Protein AF-A0A7K2Q823-F1 (afdb_monomer_lite)

Secondary structure (DSSP, 8-state):
-EEEEE-----SSS----TT--S---EEEEE----TT--HHHHHH-SHHHHHHHHHHHHHHHTSGGGGHHHHHHHHTSHHHHHHHHTSPPPS-EE----------SSTTSS-TT----

Structure (mmCIF, N/CA/C/O backbone):
data_AF-A0A7K2Q823-F1
#
_entry.id   AF-A0A7K2Q823-F1
#
loop_
_atom_site.group_PDB
_atom_site.id
_atom_site.type_symbol
_atom_site.label_atom_id
_atom_site.label_alt_id
_atom_site.label_comp_id
_atom_site.label_asym_id
_atom_site.label_entity_id
_atom_site.label_seq_id
_atom_site.pdbx_PDB_ins_code
_atom_site.Cartn_x
_atom_site.Cartn_y
_atom_site.Cartn_z
_atom_site.occupancy
_atom_site.B_iso_or_equiv
_atom_site.auth_seq_id
_atom_site.auth_comp_id
_atom_site.auth_asym_id
_atom_site.auth_atom_id
_atom_site.pdbx_PDB_model_num
ATOM 1 N N . LEU A 1 1 ? -5.170 -9.164 -8.664 1.00 92.94 1 LEU A N 1
ATOM 2 C CA . LEU A 1 1 ? -5.537 -8.580 -7.355 1.00 92.94 1 LEU A CA 1
ATOM 3 C C . LEU A 1 1 ? -4.420 -8.910 -6.389 1.00 92.94 1 LEU A C 1
ATOM 5 O O . LEU A 1 1 ? -4.032 -10.072 -6.340 1.00 92.94 1 LEU A O 1
ATOM 9 N N . VAL A 1 2 ? -3.917 -7.906 -5.682 1.00 96.50 2 VAL A N 1
ATOM 10 C CA . VAL A 1 2 ? -2.862 -8.023 -4.666 1.00 96.50 2 VAL A CA 1
ATOM 11 C C . VAL A 1 2 ? -3.367 -7.287 -3.427 1.00 96.50 2 VAL A C 1
ATOM 13 O O . VAL A 1 2 ? -3.884 -6.184 -3.579 1.00 96.50 2 VAL A O 1
ATOM 16 N N . ASP A 1 3 ? -3.276 -7.882 -2.242 1.00 96.94 3 ASP A N 1
ATOM 17 C CA . ASP A 1 3 ? -3.442 -7.137 -0.991 1.00 96.94 3 ASP A CA 1
ATOM 18 C C . ASP A 1 3 ? -2.132 -6.417 -0.680 1.00 96.94 3 ASP A C 1
ATOM 20 O O . ASP A 1 3 ? -1.061 -7.019 -0.748 1.00 96.94 3 ASP A O 1
ATOM 24 N N . LEU A 1 4 ? -2.221 -5.137 -0.338 1.00 97.38 4 LEU A N 1
ATOM 25 C CA . LEU A 1 4 ? -1.091 -4.341 0.120 1.00 97.38 4 LEU A CA 1
ATOM 26 C C . LEU A 1 4 ? -1.210 -4.114 1.621 1.00 97.38 4 LEU A C 1
ATOM 28 O O . LEU A 1 4 ? -2.282 -3.738 2.104 1.00 97.38 4 LEU A O 1
ATOM 32 N N . GLU A 1 5 ? -0.103 -4.301 2.335 1.00 96.56 5 GLU A N 1
ATOM 33 C CA . GLU A 1 5 ? 0.025 -3.872 3.723 1.00 96.56 5 GLU A CA 1
ATOM 34 C C . GLU A 1 5 ? 0.662 -2.481 3.818 1.00 96.56 5 GLU A C 1
ATOM 36 O O . GLU A 1 5 ? 1.597 -2.151 3.085 1.00 96.56 5 GLU A O 1
ATOM 41 N N . GLY A 1 6 ? 0.152 -1.662 4.736 1.00 92.25 6 GLY A N 1
ATOM 42 C CA . GLY A 1 6 ? 0.692 -0.352 5.081 1.00 92.25 6 GLY A CA 1
ATOM 43 C C . GLY A 1 6 ? 0.877 -0.198 6.589 1.00 92.25 6 GLY A C 1
ATOM 44 O O . GLY A 1 6 ? 0.246 -0.889 7.385 1.00 92.25 6 GLY A O 1
ATOM 45 N N . HIS A 1 7 ? 1.723 0.747 7.001 1.00 90.56 7 HIS A N 1
ATOM 46 C CA . HIS A 1 7 ? 2.039 1.001 8.415 1.00 90.56 7 HIS A CA 1
ATOM 47 C C . HIS A 1 7 ? 0.838 1.470 9.263 1.00 90.56 7 HIS A C 1
ATOM 49 O O . HIS A 1 7 ? 0.915 1.443 10.489 1.00 90.56 7 HIS A O 1
ATOM 55 N N . GLY A 1 8 ? -0.232 1.970 8.631 1.00 89.19 8 GLY A N 1
ATOM 56 C CA . GLY A 1 8 ? -1.503 2.371 9.254 1.00 89.19 8 GLY A CA 1
ATOM 57 C C . GLY A 1 8 ? -1.475 3.541 10.247 1.00 89.19 8 GLY A C 1
ATOM 58 O O . GLY A 1 8 ? -2.529 4.024 10.653 1.00 89.19 8 GLY A O 1
ATOM 59 N N . ARG A 1 9 ? -0.294 4.066 10.595 1.00 88.69 9 ARG A N 1
ATOM 60 C CA . ARG A 1 9 ? -0.106 5.301 11.383 1.00 88.69 9 ARG A CA 1
ATOM 61 C C . ARG A 1 9 ? -0.392 6.567 10.552 1.00 88.69 9 ARG A C 1
ATOM 63 O O . ARG A 1 9 ? 0.502 7.380 10.339 1.00 88.69 9 ARG A O 1
ATOM 70 N N . VAL A 1 10 ? -1.614 6.709 10.036 1.00 78.94 10 VAL A N 1
ATOM 71 C CA . VAL A 1 10 ? -2.074 7.892 9.282 1.00 78.94 10 VAL A CA 1
ATOM 72 C C . VAL A 1 10 ? -2.967 8.744 10.187 1.00 78.94 10 VAL A C 1
ATOM 74 O O . VAL A 1 10 ? -4.126 8.392 10.411 1.00 78.94 10 VAL A O 1
ATOM 77 N N . ASP A 1 11 ? -2.460 9.868 10.710 1.00 73.75 11 ASP A N 1
ATOM 78 C CA . ASP A 1 11 ? -3.302 10.800 11.472 1.00 73.75 11 ASP A CA 1
ATOM 79 C C . ASP A 1 11 ? -4.187 11.624 10.524 1.00 73.75 11 ASP A C 1
ATOM 81 O O . ASP A 1 11 ? -3.734 12.520 9.816 1.00 73.75 11 ASP A O 1
ATOM 85 N N . ARG A 1 12 ? -5.486 11.316 10.539 1.00 69.19 12 ARG A N 1
ATOM 86 C CA . ARG A 1 12 ? -6.528 12.009 9.764 1.00 69.19 12 ARG A CA 1
ATOM 87 C C . ARG A 1 12 ? -7.032 13.297 10.425 1.00 69.19 12 ARG A C 1
ATOM 89 O O . ARG A 1 12 ? -7.883 13.979 9.863 1.00 69.19 12 ARG A O 1
ATOM 96 N N . THR A 1 13 ? -6.619 13.558 11.661 1.00 73.31 13 THR A N 1
ATOM 97 C CA . THR A 1 13 ? -7.253 14.522 12.573 1.00 73.31 13 THR A CA 1
ATOM 98 C C . THR A 1 13 ? -6.322 15.631 13.050 1.00 73.31 13 THR A C 1
ATOM 100 O O . THR A 1 13 ? -6.820 16.645 13.538 1.00 73.31 13 THR A O 1
ATOM 103 N N . GLY A 1 14 ? -5.003 15.442 12.942 1.00 76.38 14 GLY A N 1
ATOM 104 C CA . GLY A 1 14 ? -3.992 16.329 13.529 1.00 76.38 14 GLY A CA 1
ATOM 105 C C . GLY A 1 14 ? -3.999 16.324 15.064 1.00 76.38 14 GLY A C 1
ATOM 106 O O . GLY A 1 14 ? -3.606 17.311 15.682 1.00 76.38 14 GLY A O 1
ATOM 107 N N . ARG A 1 15 ? -4.534 15.264 15.684 1.00 80.25 15 ARG A N 1
ATOM 108 C CA . ARG A 1 15 ? -4.775 15.149 17.136 1.00 80.25 15 ARG A CA 1
ATOM 109 C C . ARG A 1 15 ? -4.149 13.902 17.759 1.00 80.25 15 ARG A C 1
ATOM 111 O O . ARG A 1 15 ? -4.214 13.763 18.977 1.00 80.25 15 ARG A O 1
ATOM 118 N N . HIS A 1 16 ? -3.584 12.998 16.958 1.00 82.56 16 HIS A N 1
ATOM 119 C CA . HIS A 1 16 ? -3.131 11.686 17.413 1.00 82.56 16 HIS A CA 1
ATOM 120 C C . HIS A 1 16 ? -1.713 11.414 16.905 1.00 82.56 16 HIS A C 1
ATOM 122 O O . HIS A 1 16 ? -1.526 10.885 15.810 1.00 82.56 16 HIS A O 1
ATOM 128 N N . ASP A 1 17 ? -0.707 11.736 17.722 1.00 87.31 17 ASP A N 1
ATOM 129 C CA . ASP A 1 17 ? 0.659 11.283 17.460 1.00 87.31 17 ASP A CA 1
ATOM 130 C C . ASP A 1 17 ? 0.783 9.786 17.788 1.00 87.31 17 ASP A C 1
ATOM 132 O O . ASP A 1 17 ? 0.715 9.371 18.945 1.00 87.31 17 ASP A O 1
ATOM 136 N N . LEU A 1 18 ? 0.947 8.979 16.738 1.00 87.94 18 LEU A N 1
ATOM 137 C CA . LEU A 1 18 ? 1.153 7.531 16.810 1.00 87.94 18 LEU A CA 1
ATOM 138 C C . LEU A 1 18 ? 2.612 7.124 16.544 1.00 87.94 18 LEU A C 1
ATOM 140 O O . LEU A 1 18 ? 2.911 5.926 16.493 1.00 87.94 18 LEU A O 1
ATOM 144 N N . ALA A 1 19 ? 3.528 8.082 16.349 1.00 87.62 19 ALA A N 1
ATOM 145 C CA . ALA A 1 19 ? 4.899 7.822 15.903 1.00 87.62 19 ALA A CA 1
ATOM 146 C C . ALA A 1 19 ? 5.687 6.949 16.889 1.00 87.62 19 ALA A C 1
ATOM 148 O O . ALA A 1 19 ? 6.501 6.127 16.476 1.00 87.62 19 ALA A O 1
ATOM 149 N N . ARG A 1 20 ? 5.412 7.088 18.193 1.00 89.19 20 ARG A N 1
ATOM 150 C CA . ARG A 1 20 ? 6.055 6.313 19.271 1.00 89.19 20 ARG A CA 1
ATOM 151 C C . ARG A 1 20 ? 5.122 5.294 19.936 1.00 89.19 20 ARG A C 1
ATOM 153 O O . ARG A 1 20 ? 5.468 4.736 20.975 1.00 89.19 20 ARG A O 1
ATOM 160 N N . THR A 1 21 ? 3.948 5.034 19.359 1.00 90.25 21 THR A N 1
ATOM 161 C CA . THR A 1 21 ? 2.979 4.078 19.913 1.00 90.25 21 THR A CA 1
ATOM 162 C C . THR A 1 21 ? 3.271 2.662 19.420 1.00 90.25 21 THR A C 1
ATOM 164 O O . THR A 1 21 ? 3.277 2.384 18.214 1.00 90.25 21 THR A O 1
ATOM 167 N N . VAL A 1 22 ? 3.482 1.747 20.368 1.00 92.62 22 VAL A N 1
ATOM 168 C CA . VAL A 1 22 ? 3.574 0.304 20.116 1.00 92.62 22 VAL A CA 1
ATOM 169 C C . VAL A 1 22 ? 2.162 -0.277 20.046 1.00 92.62 22 VAL A C 1
ATOM 171 O O . VAL A 1 22 ? 1.327 -0.006 20.905 1.00 92.62 22 VAL A O 1
ATOM 174 N N . GLY A 1 23 ? 1.892 -1.066 19.010 1.00 91.19 23 GLY A N 1
ATOM 175 C CA . GLY A 1 23 ? 0.594 -1.682 18.753 1.00 91.19 23 GLY A CA 1
ATOM 176 C C . GLY A 1 23 ? 0.523 -2.227 17.328 1.00 91.19 23 GLY A C 1
ATOM 177 O O . GLY A 1 23 ? 1.389 -1.934 16.501 1.00 91.19 23 GLY A O 1
ATOM 178 N N . TRP A 1 24 ? -0.508 -3.017 17.030 1.00 93.44 24 TRP A N 1
ATOM 179 C CA . TRP A 1 24 ? -0.729 -3.541 15.682 1.00 93.44 24 TRP A CA 1
ATOM 180 C C . TRP A 1 24 ? -1.546 -2.534 14.861 1.00 93.44 24 TRP A C 1
ATOM 182 O O . TRP A 1 24 ? -2.772 -2.540 14.891 1.00 93.44 24 TRP A O 1
ATOM 192 N N . PHE A 1 25 ? -0.850 -1.646 14.147 1.00 92.06 25 PHE A N 1
ATOM 193 C CA . PHE A 1 25 ? -1.473 -0.595 13.329 1.00 92.06 25 PHE A CA 1
ATOM 194 C C . PHE A 1 25 ? -1.686 -0.981 11.857 1.00 92.06 25 PHE A C 1
ATOM 196 O O . PHE A 1 25 ? -2.371 -0.250 11.151 1.00 92.06 25 PHE A O 1
ATOM 203 N N . THR A 1 26 ? -1.118 -2.099 11.389 1.00 92.81 26 THR A N 1
ATOM 204 C CA . THR A 1 26 ? -1.094 -2.511 9.974 1.00 92.81 26 THR A CA 1
ATOM 205 C C . THR A 1 26 ? -2.451 -2.390 9.278 1.00 92.81 26 THR A C 1
ATOM 207 O O . THR A 1 26 ? -3.436 -3.010 9.683 1.00 92.81 26 THR A O 1
ATOM 210 N N . THR A 1 27 ? -2.488 -1.642 8.178 1.00 94.00 27 THR A N 1
ATOM 211 C CA . THR A 1 27 ? -3.627 -1.610 7.254 1.00 94.00 27 THR A CA 1
ATOM 212 C C . THR A 1 27 ? -3.425 -2.650 6.158 1.00 94.00 27 THR A C 1
ATOM 214 O O . THR A 1 27 ? -2.312 -2.821 5.680 1.00 94.00 27 THR A O 1
ATOM 217 N N . GLN A 1 28 ? -4.495 -3.326 5.732 1.00 95.56 28 GLN A N 1
ATOM 218 C CA . GLN A 1 28 ? -4.488 -4.277 4.611 1.00 95.56 28 GLN A CA 1
ATOM 219 C C . GLN A 1 28 ? -5.622 -3.915 3.650 1.00 95.56 28 GLN A C 1
ATOM 221 O O . GLN A 1 28 ? -6.771 -3.789 4.089 1.00 95.56 28 GLN A O 1
ATOM 226 N N . TYR A 1 29 ? -5.323 -3.760 2.358 1.00 95.94 29 TYR A N 1
ATOM 227 C CA . TYR A 1 29 ? -6.319 -3.393 1.348 1.00 95.94 29 TYR A CA 1
ATOM 228 C C . TYR A 1 29 ? -6.015 -3.964 -0.052 1.00 95.94 29 TYR A C 1
ATOM 230 O O . TYR A 1 29 ? -4.855 -3.996 -0.470 1.00 95.94 29 TYR A O 1
ATOM 238 N N . PRO A 1 30 ? -7.048 -4.352 -0.825 1.00 96.62 30 PRO A N 1
ATOM 239 C CA . PRO A 1 30 ? -6.871 -4.931 -2.147 1.00 96.62 30 PRO A CA 1
ATOM 240 C C . PRO A 1 30 ? -6.641 -3.857 -3.214 1.00 96.62 30 PRO A C 1
ATOM 242 O O . PRO A 1 30 ? -7.416 -2.909 -3.357 1.00 96.62 30 PRO A O 1
ATOM 245 N N . VAL A 1 31 ? -5.637 -4.070 -4.063 1.00 96.25 31 VAL A N 1
ATOM 246 C CA . VAL A 1 31 ? -5.393 -3.286 -5.277 1.00 96.25 31 VAL A CA 1
ATOM 247 C C . VAL A 1 31 ? -5.494 -4.170 -6.523 1.00 96.25 31 VAL A C 1
ATOM 249 O O . VAL A 1 31 ? -4.982 -5.294 -6.607 1.00 96.25 31 VAL A O 1
ATOM 252 N N . ARG A 1 32 ? -6.181 -3.638 -7.538 1.00 95.06 32 ARG A N 1
ATOM 253 C CA . ARG A 1 32 ? -6.116 -4.118 -8.921 1.00 95.06 32 ARG A CA 1
ATOM 254 C C . ARG A 1 32 ? -5.207 -3.180 -9.705 1.00 95.06 32 ARG A C 1
ATOM 256 O O . ARG A 1 32 ? -5.536 -2.003 -9.850 1.00 95.06 32 ARG A O 1
ATOM 263 N N . PHE A 1 33 ? -4.106 -3.723 -10.209 1.00 94.50 33 PHE A N 1
ATOM 264 C CA . PHE A 1 33 ? -3.305 -3.106 -11.260 1.00 94.50 33 PHE A CA 1
ATOM 265 C C . PHE A 1 33 ? -3.876 -3.517 -12.614 1.00 94.50 33 PHE A C 1
ATOM 267 O O . PHE A 1 33 ? -4.260 -4.678 -12.789 1.00 94.50 33 PHE A O 1
ATOM 274 N N . ASP A 1 34 ? -3.957 -2.567 -13.541 1.00 93.44 34 ASP A N 1
ATOM 275 C CA . ASP A 1 34 ? -4.287 -2.849 -14.932 1.00 93.44 34 ASP A CA 1
ATOM 276 C C . ASP A 1 34 ? -3.006 -2.847 -15.767 1.00 93.44 34 ASP A C 1
ATOM 278 O O . ASP A 1 34 ? -2.375 -1.807 -15.971 1.00 93.44 34 ASP A O 1
ATOM 282 N N . LEU A 1 35 ? -2.622 -4.044 -16.202 1.00 93.50 35 LEU A N 1
ATOM 283 C CA . LEU A 1 35 ? -1.414 -4.310 -16.977 1.00 93.50 35 LEU A CA 1
ATOM 284 C C . LEU A 1 35 ? -1.730 -4.548 -18.463 1.00 93.50 35 LEU A C 1
ATOM 286 O O . LEU A 1 35 ? -0.844 -4.934 -19.220 1.00 93.50 35 LEU A O 1
ATOM 290 N N . ALA A 1 36 ? -2.982 -4.341 -18.896 1.00 95.31 36 ALA A N 1
ATOM 291 C CA . ALA A 1 36 ? -3.355 -4.500 -20.296 1.00 95.31 36 ALA A CA 1
ATOM 292 C C . ALA A 1 36 ? -2.520 -3.573 -21.200 1.00 95.31 36 ALA A C 1
ATOM 294 O O . ALA A 1 36 ? -2.272 -2.410 -20.864 1.00 95.31 36 ALA A O 1
ATOM 295 N N . GLY A 1 37 ? -2.072 -4.106 -22.338 1.00 95.00 37 GLY A N 1
ATOM 296 C CA . GLY A 1 37 ? -1.260 -3.385 -23.321 1.00 95.00 37 GLY A CA 1
ATOM 297 C C . GLY A 1 37 ? 0.219 -3.187 -22.962 1.00 95.0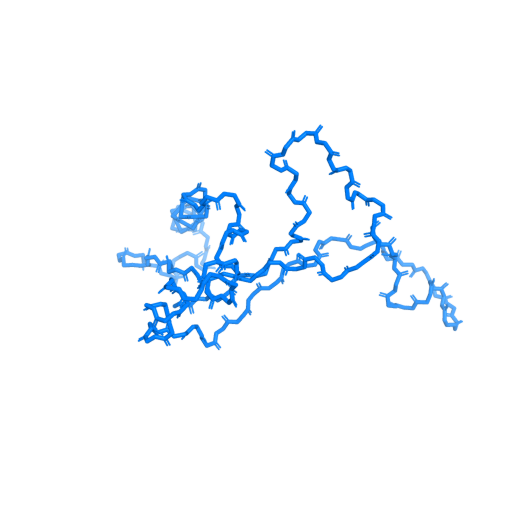0 37 GLY A C 1
ATOM 298 O O . GLY A 1 37 ? 0.935 -2.634 -23.785 1.00 95.00 37 GLY A O 1
ATOM 299 N N . LEU A 1 38 ? 0.692 -3.633 -21.790 1.00 96.38 38 LEU A N 1
ATOM 300 C CA . LEU A 1 38 ? 2.119 -3.579 -21.444 1.00 96.38 38 LEU A CA 1
ATOM 301 C C . LEU A 1 38 ? 2.877 -4.791 -21.996 1.00 96.38 38 LEU A C 1
ATOM 303 O O . LEU A 1 38 ? 2.484 -5.932 -21.747 1.00 96.38 38 LEU A O 1
ATOM 307 N N . ASP A 1 39 ? 4.017 -4.547 -22.644 1.00 96.62 39 ASP A N 1
ATOM 308 C CA . ASP A 1 39 ? 5.041 -5.574 -22.855 1.00 96.62 39 ASP A CA 1
ATOM 309 C C . ASP A 1 39 ? 5.848 -5.742 -21.555 1.00 96.62 39 ASP A C 1
ATOM 311 O O . ASP A 1 39 ? 6.769 -4.979 -21.250 1.00 96.62 39 ASP A O 1
ATOM 315 N N . LEU A 1 40 ? 5.457 -6.738 -20.757 1.00 96.81 40 LEU A N 1
ATOM 316 C CA . LEU A 1 40 ? 6.106 -7.048 -19.483 1.00 96.81 40 LEU A CA 1
ATOM 317 C C . LEU A 1 40 ? 7.520 -7.621 -19.667 1.00 96.81 40 LEU A C 1
ATOM 319 O O . LEU A 1 40 ? 8.366 -7.409 -18.798 1.00 96.81 40 LEU A O 1
ATOM 323 N N . ASP A 1 41 ? 7.803 -8.278 -20.794 1.00 97.81 41 ASP A N 1
ATOM 324 C CA . ASP A 1 41 ? 9.136 -8.804 -21.092 1.00 97.81 41 ASP A CA 1
ATOM 325 C C . ASP A 1 41 ? 10.089 -7.663 -21.480 1.00 97.81 41 ASP A C 1
ATOM 327 O O . ASP A 1 41 ? 11.258 -7.671 -21.090 1.00 97.81 41 ASP A O 1
ATOM 331 N N . ALA A 1 42 ? 9.608 -6.647 -22.206 1.00 97.94 42 ALA A N 1
ATOM 332 C CA . ALA A 1 42 ? 10.353 -5.409 -22.432 1.00 97.94 42 ALA A CA 1
ATOM 333 C C . ALA A 1 42 ? 10.552 -4.626 -21.134 1.00 97.94 42 ALA A C 1
ATOM 335 O O . ALA A 1 42 ? 11.675 -4.213 -20.857 1.00 97.94 42 ALA A O 1
ATOM 336 N N . ALA A 1 43 ? 9.518 -4.488 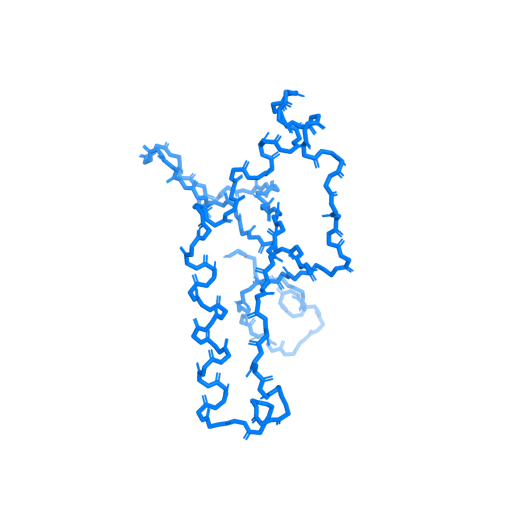-20.299 1.00 97.69 43 ALA A N 1
ATOM 337 C CA . ALA A 1 43 ? 9.647 -3.828 -19.001 1.00 97.69 43 ALA A CA 1
ATOM 338 C C . ALA A 1 43 ? 10.681 -4.525 -18.093 1.00 97.69 43 ALA A C 1
ATOM 340 O O . ALA A 1 43 ? 11.462 -3.852 -17.422 1.00 97.69 43 ALA A O 1
ATOM 341 N N . ALA A 1 44 ? 10.766 -5.860 -18.129 1.00 97.44 44 ALA A N 1
ATOM 342 C CA . ALA A 1 44 ? 11.799 -6.624 -17.423 1.00 97.44 44 ALA A CA 1
ATOM 343 C C . ALA A 1 44 ? 13.229 -6.370 -17.950 1.00 97.44 44 ALA A C 1
ATOM 345 O O . ALA A 1 44 ? 14.194 -6.552 -17.209 1.00 97.44 44 ALA A O 1
ATOM 346 N N . ARG A 1 45 ? 13.380 -5.916 -19.204 1.00 97.94 45 ARG A N 1
ATOM 347 C CA . ARG A 1 45 ? 14.658 -5.481 -19.801 1.00 97.94 45 ARG A CA 1
ATOM 348 C C . ARG A 1 45 ? 14.977 -3.996 -19.554 1.00 97.94 45 ARG A C 1
ATOM 350 O O . ARG A 1 45 ? 16.082 -3.563 -19.873 1.00 97.94 45 ARG A O 1
ATOM 357 N N . GLY A 1 46 ? 14.055 -3.226 -18.970 1.00 97.00 46 GLY A N 1
ATOM 358 C CA . GLY A 1 46 ? 14.225 -1.802 -18.667 1.00 97.00 46 GLY A CA 1
ATOM 359 C C . GLY A 1 46 ? 13.743 -0.853 -19.774 1.00 97.00 46 GLY A C 1
ATOM 360 O O . GLY A 1 46 ? 12.914 -1.205 -20.610 1.00 97.00 46 GLY A O 1
ATOM 361 N N . GLY A 1 47 ? 14.251 0.383 -19.758 1.00 97.12 47 GLY A N 1
ATOM 362 C CA . GLY A 1 47 ? 13.879 1.428 -20.722 1.00 97.12 47 GLY A CA 1
ATOM 363 C C . GLY A 1 47 ? 12.435 1.927 -20.576 1.00 97.12 47 GLY A C 1
ATOM 364 O O . GLY A 1 47 ? 11.840 1.850 -19.498 1.00 97.12 47 GLY A O 1
ATOM 365 N N . ASP A 1 48 ? 11.870 2.440 -21.668 1.00 97.94 48 ASP A N 1
ATOM 366 C CA . ASP A 1 48 ? 10.568 3.126 -21.669 1.00 97.94 48 ASP A CA 1
ATOM 367 C C . ASP A 1 48 ? 9.406 2.223 -21.225 1.00 97.94 48 ASP A C 1
ATOM 369 O O . ASP A 1 48 ? 8.507 2.677 -20.518 1.00 97.94 48 ASP A O 1
ATOM 373 N N . ALA A 1 49 ? 9.454 0.924 -21.544 1.00 97.81 49 ALA A N 1
ATOM 374 C CA . ALA A 1 49 ? 8.454 -0.051 -21.100 1.00 97.81 49 ALA A CA 1
ATOM 375 C C . ALA A 1 49 ? 8.426 -0.207 -19.565 1.00 97.81 49 ALA A C 1
ATOM 377 O O . ALA A 1 49 ? 7.357 -0.355 -18.966 1.00 97.81 49 ALA A O 1
ATOM 378 N N . LEU A 1 50 ? 9.590 -0.121 -18.905 1.00 98.25 50 LEU A N 1
ATOM 379 C CA . LEU A 1 50 ? 9.666 -0.098 -17.442 1.00 98.25 50 LEU A CA 1
ATOM 380 C C . LEU A 1 50 ? 9.139 1.227 -16.883 1.00 98.25 50 LEU A C 1
ATOM 382 O O . LEU A 1 50 ? 8.417 1.221 -15.887 1.00 98.25 50 LEU A O 1
ATOM 386 N N . ALA A 1 51 ? 9.466 2.352 -17.524 1.00 98.00 51 ALA A N 1
ATOM 387 C CA . ALA A 1 51 ? 8.961 3.661 -17.121 1.00 98.00 51 ALA A CA 1
ATOM 388 C C . ALA A 1 51 ? 7.424 3.730 -17.205 1.00 98.00 51 ALA A C 1
ATOM 390 O O . ALA A 1 51 ? 6.789 4.209 -16.264 1.00 98.00 51 ALA A O 1
ATOM 391 N N . GLU A 1 52 ? 6.815 3.184 -18.265 1.00 97.62 52 GLU A N 1
ATOM 392 C CA . GLU A 1 52 ? 5.356 3.105 -18.399 1.00 97.62 52 GLU A CA 1
ATOM 393 C C . GLU A 1 52 ? 4.732 2.220 -17.309 1.00 97.62 52 GLU A C 1
ATOM 395 O O . GLU A 1 52 ? 3.795 2.647 -16.631 1.00 97.62 52 GLU A O 1
ATOM 400 N N . LEU A 1 53 ? 5.276 1.016 -17.079 1.00 98.12 53 LEU A N 1
ATOM 401 C CA . LEU A 1 53 ? 4.813 0.105 -16.026 1.00 98.12 53 LEU A CA 1
ATOM 402 C C . LEU A 1 53 ? 4.876 0.763 -14.635 1.00 98.12 53 LEU A C 1
ATOM 404 O O . LEU A 1 53 ? 3.909 0.698 -13.870 1.00 98.12 53 LEU A O 1
ATOM 408 N N . VAL A 1 54 ? 5.988 1.429 -14.310 1.00 97.81 54 VAL A N 1
ATOM 409 C CA . VAL A 1 54 ? 6.167 2.140 -13.034 1.00 97.81 54 VAL A CA 1
ATOM 410 C C . VAL A 1 54 ? 5.190 3.310 -12.918 1.00 97.81 54 VAL A C 1
ATOM 412 O O . VAL A 1 54 ? 4.541 3.444 -11.881 1.00 97.81 54 VAL A O 1
ATOM 415 N N . ALA A 1 55 ? 5.009 4.115 -13.969 1.00 97.12 55 ALA A N 1
ATOM 416 C CA . ALA A 1 55 ? 4.050 5.219 -13.976 1.00 97.12 55 ALA A CA 1
ATOM 417 C C . ALA A 1 55 ? 2.598 4.731 -13.802 1.00 97.12 55 ALA A C 1
ATOM 419 O O . ALA A 1 55 ? 1.836 5.314 -13.025 1.00 97.12 55 ALA A O 1
ATOM 420 N N . ARG A 1 56 ? 2.228 3.624 -14.461 1.00 97.31 56 ARG A N 1
ATOM 421 C CA . ARG A 1 56 ? 0.921 2.950 -14.355 1.00 97.31 56 ARG A CA 1
ATOM 422 C C . ARG A 1 56 ? 0.651 2.478 -12.922 1.00 97.31 56 ARG A C 1
ATOM 424 O O . ARG A 1 56 ? -0.413 2.762 -12.368 1.00 97.31 56 ARG A O 1
ATOM 431 N N . ILE A 1 57 ? 1.621 1.803 -12.298 1.00 97.00 57 ILE A N 1
ATOM 432 C CA . ILE A 1 57 ? 1.535 1.343 -10.902 1.00 97.00 57 ILE A CA 1
ATOM 433 C C . ILE A 1 57 ? 1.462 2.537 -9.943 1.00 97.00 57 ILE A C 1
ATOM 435 O O . ILE A 1 57 ? 0.566 2.580 -9.101 1.00 97.00 57 ILE A O 1
ATOM 439 N N . HIS A 1 58 ? 2.347 3.526 -10.094 1.00 96.94 58 HIS A N 1
ATOM 440 C CA . HIS A 1 58 ? 2.387 4.721 -9.250 1.00 96.94 58 HIS A CA 1
ATOM 441 C C . HIS A 1 58 ? 1.068 5.502 -9.301 1.00 96.94 58 HIS A C 1
ATOM 443 O O . HIS A 1 58 ? 0.484 5.782 -8.258 1.00 96.94 58 HIS A O 1
ATOM 449 N N . SER A 1 59 ? 0.551 5.783 -10.502 1.00 97.00 59 SER A N 1
ATOM 450 C CA . SER A 1 59 ? -0.748 6.441 -10.695 1.00 97.00 59 SER A CA 1
ATOM 451 C C . SER A 1 59 ? -1.881 5.655 -10.027 1.00 97.00 59 SER A C 1
ATOM 453 O O . SER A 1 59 ? -2.707 6.224 -9.306 1.00 97.00 59 SER A O 1
ATOM 455 N N . ARG A 1 60 ? -1.882 4.319 -10.163 1.00 96.75 60 ARG A N 1
ATOM 456 C CA . ARG A 1 60 ? -2.892 3.487 -9.505 1.00 96.75 60 ARG A CA 1
ATOM 457 C C . ARG A 1 60 ? -2.806 3.562 -7.980 1.00 96.75 60 ARG A C 1
ATOM 459 O O . ARG A 1 60 ? -3.854 3.662 -7.347 1.00 96.75 60 ARG A O 1
ATOM 466 N N . LEU A 1 61 ? -1.608 3.545 -7.397 1.00 95.94 61 LEU A N 1
ATOM 467 C CA . LEU A 1 61 ? -1.414 3.671 -5.948 1.00 95.94 61 LEU A CA 1
ATOM 468 C C . LEU A 1 61 ? -1.784 5.069 -5.434 1.00 95.94 61 LEU A C 1
ATOM 470 O O . LEU A 1 61 ? -2.485 5.173 -4.432 1.00 95.94 61 LEU A O 1
ATOM 474 N N . ALA A 1 62 ? -1.400 6.128 -6.150 1.00 95.62 62 ALA A N 1
ATOM 475 C CA . ALA A 1 62 ? -1.759 7.510 -5.825 1.00 95.62 62 ALA A CA 1
ATOM 476 C C . ALA A 1 62 ? -3.280 7.758 -5.870 1.00 95.62 62 ALA A C 1
ATOM 478 O O . ALA A 1 62 ? -3.788 8.610 -5.148 1.00 95.62 62 ALA A O 1
ATOM 479 N N . SER A 1 63 ? -4.026 6.983 -6.669 1.00 95.88 63 SER A N 1
ATOM 480 C CA . SER A 1 63 ? -5.495 7.035 -6.704 1.00 95.88 63 SER A CA 1
ATOM 481 C C . SER A 1 63 ? -6.197 6.362 -5.510 1.00 95.88 63 SER A C 1
ATOM 483 O O . SER A 1 63 ? -7.426 6.401 -5.436 1.00 95.88 63 SER A O 1
ATOM 485 N N . VAL A 1 64 ? -5.465 5.714 -4.591 1.00 94.19 64 VAL A N 1
ATOM 486 C CA . VAL A 1 64 ? -6.048 5.054 -3.410 1.00 94.19 64 VAL A CA 1
ATOM 487 C C . VAL A 1 64 ? -6.201 6.061 -2.260 1.00 94.19 64 VAL A C 1
ATOM 489 O O . VAL A 1 64 ? -5.189 6.566 -1.771 1.00 94.19 64 VAL A O 1
ATOM 492 N N . PRO A 1 65 ? -7.426 6.316 -1.752 1.00 91.00 65 PRO A N 1
ATOM 493 C CA . PRO A 1 65 ? -7.630 7.224 -0.626 1.00 91.00 65 PRO A CA 1
ATOM 494 C C . PRO A 1 65 ? -6.894 6.759 0.635 1.00 91.00 65 PRO A C 1
ATOM 496 O O . PRO A 1 65 ? -6.990 5.588 1.015 1.00 91.00 65 PRO A O 1
ATOM 499 N N . ASP A 1 66 ? -6.196 7.684 1.297 1.00 88.19 66 ASP A N 1
ATOM 500 C CA . ASP A 1 66 ? -5.579 7.514 2.622 1.00 88.19 66 ASP A CA 1
ATOM 501 C C . ASP A 1 66 ? -4.747 6.222 2.774 1.00 88.19 66 ASP A C 1
ATOM 503 O O . ASP A 1 66 ? -4.817 5.538 3.801 1.00 88.19 66 ASP A O 1
ATOM 507 N N . HIS A 1 67 ? -4.022 5.842 1.714 1.00 88.31 67 HIS A N 1
ATOM 508 C CA . HIS A 1 67 ? -3.246 4.596 1.619 1.00 88.31 67 HIS A CA 1
ATOM 509 C C . HIS A 1 67 ? -4.043 3.344 2.036 1.00 88.31 67 HIS A C 1
ATOM 511 O O . HIS A 1 67 ? -3.530 2.449 2.705 1.00 88.31 67 HIS A O 1
ATOM 517 N N . GLY A 1 68 ? -5.332 3.306 1.683 1.00 92.31 68 GLY A N 1
ATOM 518 C CA . GLY A 1 68 ? -6.223 2.167 1.904 1.00 92.31 68 GLY A CA 1
ATOM 519 C C . GLY A 1 68 ? -6.722 1.992 3.341 1.00 92.31 68 GLY A C 1
ATOM 520 O O . GLY A 1 68 ? -7.472 1.052 3.604 1.00 92.31 68 GLY A O 1
ATOM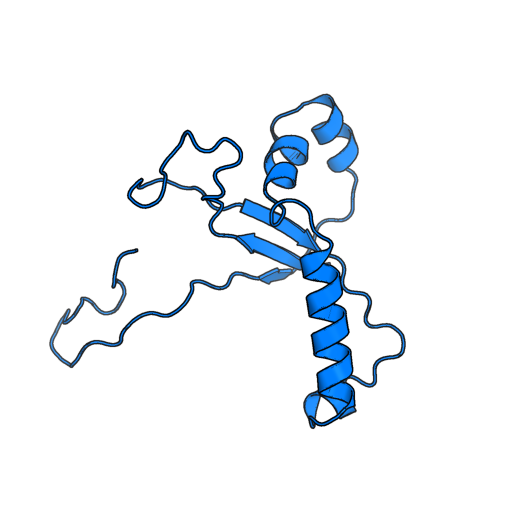 521 N N . THR A 1 69 ? -6.383 2.902 4.262 1.00 89.56 69 THR A N 1
ATOM 522 C CA . THR A 1 69 ? -6.716 2.810 5.699 1.00 89.56 69 THR A CA 1
ATOM 523 C C . THR A 1 69 ? -8.211 2.573 5.961 1.00 89.56 69 THR A C 1
ATOM 525 O O . THR A 1 69 ? -8.581 1.787 6.833 1.00 89.56 69 THR A O 1
ATOM 528 N N . GLY A 1 70 ? -9.091 3.188 5.163 1.00 91.88 70 GLY A N 1
ATOM 529 C CA . GLY A 1 70 ? -10.542 3.012 5.285 1.00 91.88 70 GLY A CA 1
ATOM 530 C C . GLY A 1 70 ? -11.058 1.607 4.939 1.00 91.88 70 GLY A C 1
ATOM 531 O O . GLY A 1 70 ? -12.130 1.230 5.410 1.00 91.88 70 GLY A O 1
ATOM 532 N N . PHE A 1 71 ? -10.322 0.801 4.163 1.00 94.44 71 PHE A N 1
ATOM 533 C CA . PHE A 1 71 ? -10.806 -0.512 3.722 1.00 94.44 71 PHE A CA 1
ATOM 534 C C . PHE A 1 71 ? -11.015 -1.476 4.893 1.00 94.44 71 PHE A C 1
ATOM 536 O O . PHE A 1 71 ? -12.022 -2.180 4.924 1.00 94.44 71 PHE A O 1
ATOM 543 N N . GLY A 1 72 ? -10.115 -1.490 5.882 1.00 92.94 72 GLY A N 1
ATOM 544 C CA . GLY A 1 72 ? -10.270 -2.320 7.082 1.00 92.94 72 GLY A CA 1
ATOM 545 C C . GLY A 1 72 ? -11.549 -1.980 7.855 1.00 92.94 72 GLY A C 1
ATOM 546 O O . GLY A 1 72 ? -12.314 -2.875 8.206 1.00 92.94 72 GLY A O 1
ATOM 547 N N . LEU A 1 73 ? -11.829 -0.684 8.023 1.00 93.06 73 LEU A N 1
ATOM 548 C CA . LEU A 1 73 ? -13.024 -0.186 8.709 1.00 93.06 73 LEU A CA 1
ATOM 549 C C . LEU A 1 73 ? -14.310 -0.589 7.971 1.00 93.06 73 LEU A C 1
ATOM 551 O O . LEU A 1 73 ? -15.232 -1.128 8.580 1.00 93.06 73 LEU A O 1
ATOM 555 N N . LEU A 1 74 ? -14.356 -0.401 6.650 1.00 95.19 74 LEU A N 1
ATOM 556 C CA . LEU A 1 74 ? -15.536 -0.733 5.846 1.00 95.19 74 LE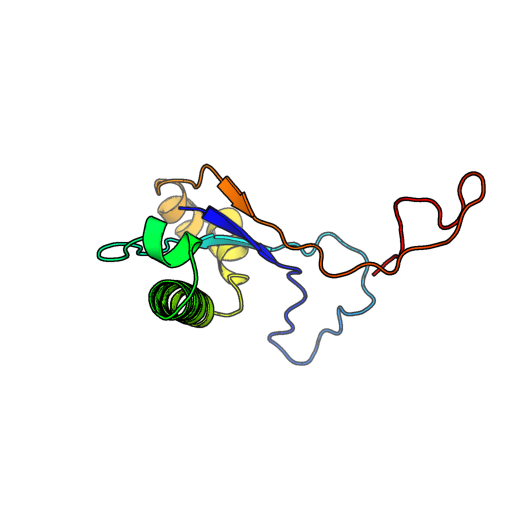U A CA 1
ATOM 557 C C . LEU A 1 74 ? -15.748 -2.246 5.683 1.00 95.19 74 LEU A C 1
ATOM 559 O O . LEU A 1 74 ? -16.887 -2.700 5.647 1.00 95.19 74 LEU A O 1
ATOM 563 N N . SER A 1 75 ? -14.676 -3.035 5.573 1.00 95.31 75 SER A N 1
ATOM 564 C CA . SER A 1 75 ? -14.759 -4.488 5.340 1.00 95.31 75 SER A CA 1
ATOM 565 C C . SER A 1 75 ? -14.972 -5.322 6.604 1.00 95.31 75 SER A C 1
ATOM 567 O O . SER A 1 75 ? -15.370 -6.480 6.485 1.00 95.31 75 SER A O 1
ATOM 569 N N . ARG A 1 76 ? -14.678 -4.777 7.795 1.00 92.25 76 ARG A N 1
ATOM 570 C CA . ARG A 1 76 ? -14.674 -5.537 9.061 1.00 92.25 76 ARG A CA 1
ATOM 571 C C . ARG A 1 76 ? -15.406 -4.863 10.229 1.00 92.25 76 ARG A C 1
ATOM 573 O O . ARG A 1 76 ? -15.767 -5.580 11.155 1.00 92.25 76 ARG A O 1
ATOM 580 N N . ILE A 1 77 ? -15.606 -3.537 10.221 1.00 94.31 77 ILE A N 1
ATOM 581 C CA . ILE A 1 77 ? -16.152 -2.789 11.374 1.00 94.31 77 ILE A CA 1
ATOM 582 C C . ILE A 1 77 ? -17.576 -2.268 11.125 1.00 94.31 77 ILE A C 1
ATOM 584 O O . ILE A 1 77 ? -18.437 -2.498 11.969 1.00 94.31 77 ILE A O 1
ATOM 588 N N . ASP A 1 78 ? -17.868 -1.600 9.997 1.00 96.44 78 ASP A N 1
ATOM 589 C CA . ASP A 1 78 ? -19.258 -1.224 9.657 1.00 96.44 78 ASP A CA 1
ATOM 590 C C . ASP A 1 78 ? -20.022 -2.453 9.117 1.00 96.44 78 ASP A C 1
ATOM 592 O O . ASP A 1 78 ? -19.657 -2.975 8.059 1.00 96.44 78 ASP A O 1
ATOM 596 N N . PRO A 1 79 ? -21.096 -2.930 9.784 1.00 95.06 79 PRO A N 1
ATOM 597 C CA . PRO A 1 79 ? -21.760 -4.175 9.387 1.00 95.06 79 PRO A CA 1
ATOM 598 C C . PRO A 1 79 ? -22.444 -4.120 8.015 1.00 95.06 79 PRO A C 1
ATOM 600 O O . PRO A 1 79 ? -22.617 -5.158 7.374 1.00 95.06 79 PRO A O 1
ATOM 603 N N . ARG A 1 80 ? -22.843 -2.928 7.550 1.00 95.62 80 ARG A N 1
ATOM 604 C CA . ARG A 1 80 ? -23.571 -2.751 6.284 1.00 95.62 80 ARG A CA 1
ATOM 605 C C . ARG A 1 80 ? -22.611 -2.901 5.112 1.00 95.62 80 ARG A C 1
ATOM 607 O O . ARG A 1 80 ? -22.884 -3.669 4.191 1.00 95.62 80 ARG A O 1
ATOM 614 N N . THR A 1 81 ? -21.468 -2.218 5.166 1.00 96.69 81 THR A N 1
ATOM 615 C CA . THR A 1 81 ? -20.445 -2.323 4.121 1.00 96.69 81 THR A CA 1
ATOM 616 C C . THR A 1 81 ? -19.662 -3.628 4.215 1.00 96.69 81 THR A C 1
ATOM 618 O O . THR A 1 81 ? -19.310 -4.182 3.176 1.00 96.69 81 THR A O 1
ATOM 621 N N . ALA A 1 82 ? -19.467 -4.194 5.413 1.00 96.12 82 ALA A N 1
ATOM 622 C CA . ALA A 1 82 ? -18.829 -5.501 5.569 1.00 96.12 82 ALA A CA 1
ATOM 623 C C . ALA A 1 82 ? -19.616 -6.601 4.837 1.00 96.12 82 ALA A C 1
ATOM 625 O O . ALA A 1 82 ? -19.026 -7.391 4.099 1.00 96.12 82 ALA A O 1
ATOM 626 N N . ALA A 1 83 ? -20.952 -6.605 4.952 1.00 94.69 83 ALA A N 1
ATOM 627 C CA . ALA A 1 83 ? -21.808 -7.537 4.220 1.00 94.69 83 ALA A CA 1
ATOM 628 C C . ALA A 1 83 ? -21.638 -7.400 2.694 1.00 94.69 83 ALA A C 1
ATOM 630 O O . ALA A 1 83 ? -21.405 -8.398 2.012 1.00 94.69 83 ALA A O 1
ATOM 631 N N . GLN A 1 84 ? -21.666 -6.172 2.167 1.00 94.12 84 GLN A N 1
ATOM 632 C CA . GLN A 1 84 ? -21.492 -5.891 0.735 1.00 94.12 84 GLN A CA 1
ATOM 633 C C . GLN A 1 84 ? -20.108 -6.300 0.205 1.00 94.12 84 GLN A C 1
ATOM 635 O O . GLN A 1 84 ? -19.998 -6.869 -0.879 1.00 94.12 84 GLN A O 1
ATOM 640 N N . LEU A 1 85 ? -19.046 -6.030 0.969 1.00 93.56 85 LEU A N 1
ATOM 641 C CA . LEU A 1 85 ? -17.665 -6.323 0.579 1.00 93.56 85 LEU A CA 1
ATOM 642 C C . LEU A 1 85 ? -17.307 -7.812 0.729 1.00 93.56 85 LEU A C 1
ATOM 644 O O . LEU A 1 85 ? -16.397 -8.290 0.052 1.00 93.56 85 LEU A O 1
ATOM 648 N N . SER A 1 86 ? -18.023 -8.560 1.576 1.00 91.44 86 SER A N 1
ATOM 649 C CA . SER A 1 86 ? -17.728 -9.971 1.874 1.00 91.44 86 SER A CA 1
ATOM 650 C C . SER A 1 86 ? -17.804 -10.905 0.657 1.00 91.44 86 SER A C 1
ATOM 652 O O . SER A 1 86 ? -17.042 -11.874 0.597 1.00 91.44 86 SER A O 1
ATOM 654 N N . GLY A 1 87 ? -18.679 -10.589 -0.307 1.00 91.25 87 GLY A N 1
ATOM 655 C CA . GLY A 1 87 ? -18.894 -11.346 -1.545 1.00 91.25 87 GLY A CA 1
ATOM 656 C C . GLY A 1 87 ? -17.954 -10.988 -2.701 1.00 91.25 87 GLY A C 1
ATOM 657 O O . GLY A 1 87 ? -18.075 -11.566 -3.780 1.00 91.25 87 GLY A O 1
ATOM 658 N N . LEU A 1 88 ? -17.033 -10.035 -2.518 1.00 92.88 88 LEU A N 1
ATOM 659 C CA . LEU A 1 88 ? -16.102 -9.626 -3.571 1.00 92.88 88 LEU A CA 1
ATOM 660 C C . LEU A 1 88 ? -14.899 -10.585 -3.694 1.00 92.88 88 LEU A C 1
ATOM 662 O O . LEU A 1 88 ? -14.499 -11.217 -2.710 1.00 92.88 88 LEU A O 1
ATOM 666 N N . PRO A 1 89 ? -14.262 -10.673 -4.881 1.00 93.12 89 PRO A N 1
ATOM 667 C CA . PRO A 1 89 ? -13.059 -11.479 -5.072 1.00 93.12 89 PRO A CA 1
ATOM 668 C C . PRO A 1 89 ? -11.924 -11.059 -4.132 1.00 93.12 89 PRO A C 1
ATOM 670 O O . PRO A 1 89 ? -11.529 -9.892 -4.097 1.00 93.12 89 PRO A O 1
ATOM 673 N N . ARG A 1 90 ? -11.354 -12.026 -3.408 1.00 91.56 90 ARG A N 1
ATOM 674 C CA . ARG A 1 90 ? -10.224 -11.800 -2.497 1.00 91.56 90 ARG A CA 1
ATOM 675 C C . ARG A 1 90 ? -8.883 -11.932 -3.231 1.00 91.56 90 ARG A C 1
ATOM 677 O O . ARG A 1 90 ? -8.759 -12.798 -4.104 1.00 91.56 90 ARG A O 1
ATOM 684 N N . PRO A 1 91 ? -7.866 -11.115 -2.906 1.00 94.75 91 PRO A N 1
ATOM 685 C CA . PRO A 1 91 ? -6.511 -11.336 -3.396 1.00 94.75 91 PRO A CA 1
ATOM 686 C C . PRO A 1 91 ? -5.943 -12.686 -2.942 1.00 94.75 91 PRO A C 1
ATOM 688 O O . PRO A 1 91 ? -6.329 -13.239 -1.917 1.00 94.75 91 PRO A O 1
ATOM 691 N N . ARG A 1 92 ? -5.001 -13.209 -3.732 1.00 95.94 92 ARG A N 1
ATOM 692 C CA . ARG A 1 92 ? -4.231 -14.434 -3.436 1.00 95.94 92 ARG A CA 1
ATOM 693 C C . ARG A 1 92 ? -2.747 -14.164 -3.171 1.00 95.94 92 ARG A C 1
ATOM 695 O O . ARG A 1 92 ? -1.988 -15.098 -2.947 1.00 95.94 92 ARG A O 1
ATOM 702 N N . ILE A 1 93 ? -2.340 -12.903 -3.277 1.00 96.75 93 ILE A N 1
ATOM 703 C CA . ILE A 1 93 ? -0.969 -12.428 -3.123 1.00 96.75 93 ILE A CA 1
ATOM 704 C C . ILE A 1 93 ? -1.046 -11.254 -2.155 1.00 96.75 93 ILE A C 1
ATOM 706 O O . ILE A 1 93 ? -1.844 -10.343 -2.382 1.00 96.75 93 ILE A O 1
ATOM 710 N N . LEU A 1 94 ? -0.236 -11.304 -1.104 1.00 97.12 94 LEU A N 1
ATOM 711 C CA . LEU A 1 94 ? -0.023 -10.227 -0.146 1.00 97.12 94 LEU A CA 1
ATOM 712 C C . LEU A 1 94 ? 1.352 -9.614 -0.429 1.00 97.12 94 LEU A C 1
ATOM 714 O O . LEU A 1 94 ? 2.310 -10.350 -0.662 1.00 97.12 94 LEU A O 1
ATOM 718 N N . PHE A 1 95 ? 1.451 -8.290 -0.412 1.00 97.06 95 PHE A N 1
ATOM 719 C CA . PHE A 1 95 ? 2.714 -7.567 -0.512 1.00 97.06 95 PHE A CA 1
ATOM 720 C C . PHE A 1 95 ? 2.848 -6.598 0.663 1.00 97.06 95 PHE A C 1
ATOM 722 O O . PHE A 1 95 ? 1.958 -5.785 0.912 1.00 97.06 95 PHE A O 1
ATOM 729 N N . ASN A 1 96 ? 3.984 -6.665 1.351 1.00 95.94 96 ASN A N 1
ATOM 730 C CA . ASN A 1 96 ? 4.352 -5.771 2.441 1.00 95.94 96 ASN A CA 1
ATOM 731 C C . ASN A 1 96 ? 5.790 -5.288 2.209 1.00 95.94 96 ASN A C 1
ATOM 733 O O . ASN A 1 96 ? 6.669 -6.083 1.873 1.00 95.94 96 ASN A O 1
ATOM 737 N N . TYR A 1 97 ? 6.024 -3.991 2.398 1.00 93.88 97 TYR A N 1
ATOM 738 C CA . TYR A 1 97 ? 7.357 -3.407 2.426 1.00 93.88 97 TYR A CA 1
ATOM 739 C C . TYR A 1 97 ? 7.667 -2.897 3.836 1.00 93.88 97 TYR A C 1
ATOM 741 O O . TYR A 1 97 ? 7.185 -1.845 4.249 1.00 93.88 97 TYR A O 1
ATOM 749 N N . LEU A 1 98 ? 8.522 -3.632 4.552 1.00 89.44 98 LEU A N 1
ATOM 750 C CA . LEU A 1 98 ? 8.898 -3.354 5.945 1.00 89.44 98 LEU A CA 1
ATOM 751 C C . LEU A 1 98 ? 9.850 -2.152 6.122 1.00 89.44 98 LEU A C 1
ATOM 753 O O . LEU A 1 98 ? 10.296 -1.886 7.234 1.00 89.44 98 LEU A O 1
ATOM 757 N N . GLY A 1 99 ? 10.176 -1.421 5.052 1.00 88.56 99 GLY A N 1
ATOM 758 C CA . GLY A 1 99 ? 11.106 -0.292 5.094 1.00 88.56 99 GLY A CA 1
ATOM 759 C C . GLY A 1 99 ? 12.567 -0.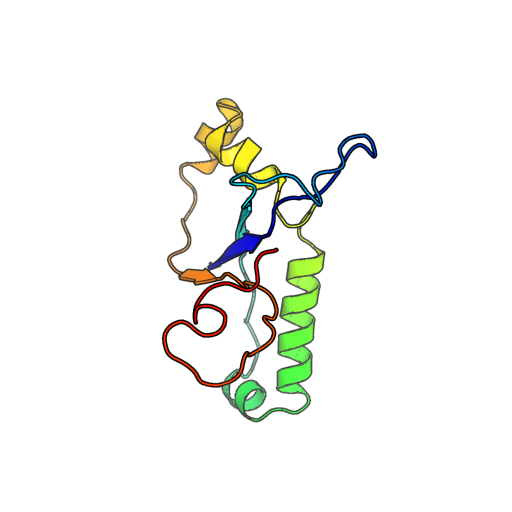695 4.876 1.00 88.56 99 GLY A C 1
ATOM 760 O O . GLY A 1 99 ? 12.880 -1.581 4.077 1.00 88.56 99 GLY A O 1
ATOM 761 N N . ARG A 1 100 ? 13.483 0.016 5.540 1.00 86.50 100 ARG A N 1
ATOM 762 C CA . ARG A 1 100 ? 14.933 -0.222 5.486 1.00 86.50 100 ARG A CA 1
ATOM 763 C C . ARG A 1 100 ? 15.459 -0.360 6.907 1.00 86.50 100 ARG A C 1
ATOM 765 O O . ARG A 1 100 ? 15.187 0.501 7.734 1.00 86.50 100 ARG A O 1
ATOM 772 N N . PHE A 1 101 ? 16.258 -1.391 7.145 1.00 78.38 101 PHE A N 1
ATOM 773 C CA . PHE A 1 101 ? 16.927 -1.634 8.421 1.00 78.38 101 PHE A CA 1
ATOM 774 C C . PHE A 1 101 ? 18.428 -1.368 8.265 1.00 78.38 101 PHE A C 1
ATOM 776 O O . PHE A 1 101 ? 18.999 -1.646 7.208 1.00 78.38 101 PHE A O 1
ATOM 783 N N . ALA A 1 102 ? 19.071 -0.823 9.297 1.00 68.38 102 ALA A N 1
ATOM 784 C CA . ALA A 1 102 ? 20.525 -0.694 9.333 1.00 68.38 102 ALA A CA 1
ATOM 785 C C . ALA A 1 102 ? 21.158 -2.042 9.723 1.00 68.38 102 ALA A C 1
ATOM 787 O O . ALA A 1 102 ? 20.740 -2.654 10.703 1.00 68.38 102 ALA A O 1
ATOM 788 N N . GLY A 1 103 ? 22.155 -2.509 8.965 1.00 58.91 103 GLY A N 1
ATOM 789 C CA . GLY A 1 103 ? 22.882 -3.747 9.271 1.00 58.91 103 GLY A CA 1
ATOM 790 C C . GLY A 1 103 ? 23.932 -3.553 10.373 1.00 58.91 103 GLY A C 1
ATOM 791 O O . GLY A 1 103 ? 24.644 -2.549 10.368 1.00 58.91 103 GLY A O 1
ATOM 792 N N . GLY A 1 104 ? 24.037 -4.511 11.301 1.00 55.31 104 GLY A N 1
ATOM 793 C CA . GLY A 1 104 ? 25.013 -4.518 12.402 1.00 55.31 104 GLY A CA 1
ATOM 794 C C . GLY A 1 104 ? 26.139 -5.547 12.216 1.00 55.31 104 GLY A C 1
ATOM 795 O O . GLY A 1 104 ? 25.953 -6.550 11.534 1.00 55.31 104 GLY A O 1
ATOM 796 N N . GLY A 1 105 ? 27.307 -5.287 12.820 1.00 59.00 105 GLY A N 1
ATOM 797 C CA . GLY A 1 105 ? 28.512 -6.131 12.720 1.00 59.00 105 GLY A CA 1
ATOM 798 C C . GLY A 1 105 ? 28.471 -7.437 13.530 1.00 59.00 105 GLY A C 1
ATOM 799 O O . GLY A 1 105 ? 27.505 -7.712 14.236 1.00 59.00 105 GLY A O 1
ATOM 800 N N . GLU A 1 106 ? 29.523 -8.254 13.428 1.00 62.94 106 GLU A N 1
ATOM 801 C CA . GLU A 1 106 ? 29.513 -9.671 13.838 1.00 62.94 106 GLU A CA 1
ATOM 802 C C . GLU A 1 106 ? 29.933 -9.942 15.301 1.00 62.94 106 GLU A C 1
ATOM 804 O O . GLU A 1 106 ? 31.083 -9.738 15.686 1.00 62.94 106 GLU A O 1
ATOM 809 N N . ALA A 1 107 ? 29.003 -10.483 16.097 1.00 54.12 107 ALA A N 1
ATOM 810 C CA . ALA A 1 107 ? 29.224 -11.195 17.365 1.00 54.12 107 ALA A CA 1
ATOM 811 C C . ALA A 1 107 ? 27.982 -12.072 17.675 1.00 54.12 107 ALA A C 1
ATOM 813 O O . ALA A 1 107 ? 26.926 -11.850 17.075 1.00 54.12 107 ALA A O 1
ATOM 814 N N . PRO A 1 108 ? 28.038 -13.061 18.591 1.00 54.88 108 PRO A N 1
ATOM 815 C CA . PRO A 1 108 ? 26.857 -13.855 18.946 1.00 54.88 108 PRO A CA 1
ATOM 816 C C . PRO A 1 108 ? 25.739 -12.967 19.523 1.00 54.88 108 PRO A C 1
ATOM 818 O O . PRO A 1 108 ? 25.931 -12.339 20.562 1.00 54.88 108 PRO A O 1
ATOM 821 N N . TRP A 1 109 ? 24.583 -12.931 18.847 1.00 55.97 109 TRP A N 1
ATOM 822 C CA . TRP A 1 109 ? 23.453 -12.018 19.109 1.00 55.97 109 TRP A CA 1
ATOM 823 C C . TRP A 1 109 ? 23.769 -10.513 18.927 1.00 55.97 109 TRP A C 1
ATOM 825 O O . TRP A 1 109 ? 23.279 -9.696 19.699 1.00 55.97 109 TRP A O 1
ATOM 835 N N . SER A 1 110 ? 24.584 -10.109 17.944 1.00 59.00 110 SER A N 1
ATOM 836 C CA . SER A 1 110 ? 25.171 -8.754 17.926 1.00 59.00 110 SER A CA 1
ATOM 837 C C . SER A 1 110 ? 24.198 -7.552 17.958 1.00 59.00 110 SER A C 1
ATOM 839 O O . SER A 1 110 ? 24.416 -6.698 18.818 1.00 59.00 110 SER A O 1
ATOM 841 N N . PRO A 1 111 ? 23.160 -7.422 17.096 1.00 58.03 111 PRO A N 1
ATOM 842 C CA . PRO A 1 111 ? 22.169 -6.352 17.260 1.00 58.03 111 PRO A CA 1
ATOM 843 C C . PRO A 1 111 ? 20.998 -6.613 18.236 1.00 58.03 111 PRO A C 1
ATOM 845 O O . PRO A 1 111 ? 20.583 -5.663 18.892 1.00 58.03 111 PRO A O 1
ATOM 848 N N . ALA A 1 112 ? 20.404 -7.797 18.438 1.00 55.34 112 ALA A N 1
ATOM 849 C CA . ALA A 1 112 ? 20.550 -9.113 17.798 1.00 55.34 112 ALA A CA 1
ATOM 850 C C . ALA A 1 112 ? 20.055 -9.151 16.324 1.00 55.34 112 ALA A C 1
ATOM 852 O O . ALA A 1 112 ? 19.434 -8.175 15.894 1.00 55.34 112 ALA A O 1
ATOM 853 N N . PRO A 1 113 ? 20.366 -10.210 15.527 1.00 56.62 113 PRO A N 1
ATOM 854 C CA . PRO A 1 113 ? 20.216 -10.246 14.059 1.00 56.62 113 PRO A CA 1
ATOM 855 C C . PRO A 1 113 ? 18.884 -9.762 13.456 1.00 56.62 113 PRO A C 1
ATOM 857 O O . PRO A 1 113 ? 18.850 -9.411 12.279 1.00 56.62 113 PRO A O 1
ATOM 860 N N . GLU A 1 114 ? 17.800 -9.734 14.228 1.00 50.69 114 GLU A N 1
ATOM 861 C CA . GLU A 1 114 ? 16.438 -9.471 13.764 1.00 50.69 114 GLU A CA 1
ATOM 862 C C . GLU A 1 114 ? 15.948 -8.011 13.910 1.00 50.69 114 GLU A C 1
ATOM 864 O O . GLU A 1 114 ? 14.987 -7.644 13.233 1.00 50.69 114 GLU A O 1
ATOM 869 N N . ALA A 1 115 ? 16.514 -7.189 14.813 1.00 52.84 115 ALA A N 1
ATOM 870 C CA . ALA A 1 115 ? 15.715 -6.130 15.465 1.00 52.84 115 ALA A CA 1
ATOM 871 C C . ALA A 1 115 ? 16.373 -4.740 15.676 1.00 52.84 115 ALA A C 1
ATOM 873 O O . ALA A 1 115 ? 16.650 -4.328 16.802 1.00 52.84 115 ALA A O 1
ATOM 874 N N . GLY A 1 116 ? 16.480 -3.931 14.613 1.00 53.50 116 GLY A N 1
ATOM 875 C CA . GLY A 1 116 ? 16.538 -2.461 14.731 1.00 53.50 116 GLY A CA 1
ATOM 876 C C . GLY A 1 116 ? 15.124 -1.880 14.862 1.00 53.50 116 GLY A C 1
ATOM 877 O O . GLY A 1 116 ? 14.434 -1.725 13.857 1.00 53.50 116 GLY A O 1
ATOM 878 N N . GLY A 1 117 ? 14.656 -1.640 16.090 1.00 45.09 117 GLY A N 1
ATOM 879 C CA . GLY A 1 117 ? 13.237 -1.391 16.370 1.00 45.09 117 GLY A CA 1
ATOM 880 C C . GLY A 1 117 ? 12.717 0.021 16.063 1.00 45.09 117 GLY A C 1
ATOM 881 O O . GLY A 1 117 ? 13.068 0.950 16.786 1.00 45.09 117 GLY A O 1
ATOM 882 N N . LEU A 1 118 ? 11.757 0.083 15.122 1.00 41.38 118 LEU A N 1
ATOM 883 C CA . LEU A 1 118 ? 10.870 1.207 14.739 1.00 41.38 118 LEU A CA 1
ATOM 884 C C . LEU A 1 118 ? 11.515 2.402 14.008 1.00 41.38 118 LEU A C 1
ATOM 886 O O . LEU A 1 118 ? 12.261 3.177 14.639 1.00 41.38 118 LEU A O 1
#

Sequence (118 aa):
LVDLEGHGRVDRTGRHDLARTVGWFTTQYPVRFDLAGLDLDAAARGGDALAELVARIHSRLASVPDHGTGFGLLSRIDPRTAAQLSGLPRPRILFNYLGRFAGGGEAPWSPAPEAGGL

Foldseek 3Di:
DEKEKDPQQQDPDVPDDCVPPDDRRIDIDDFDQDCPPQPVVVLVVPDPSVVVSVVSVVVRQ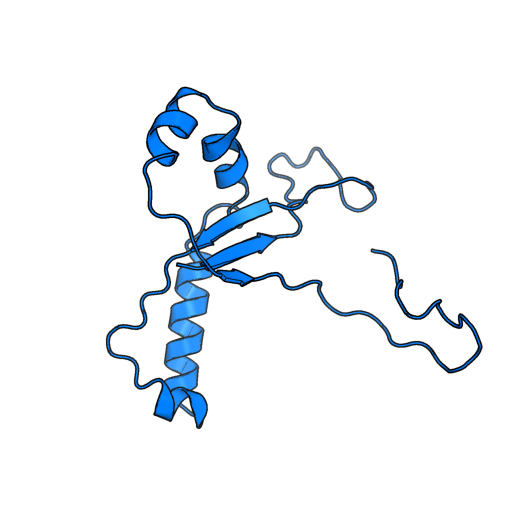VPAPPSRSCVCCQCPPPPVSVVVCVPDDDDPHYDYDPDDDDDDDDDPCGVHPPDPDD

Radius of gyration: 18.65 Å; chains: 1; bounding box: 53×31×43 Å

pLDDT: mean 87.5, std 14.37, range [41.38, 98.25]